Protein AF-A0A067D510-F1 (afdb_monomer_lite)

Sequence (84 aa):
AEKVFNHNLFFKKVINYVGEPMSHLESITSSAVRSAIKVKASAIICFTSSGRAARLIAKYRPTMPVLSVVIPQLKTNQLRWTFT

Structure (mmCIF, N/CA/C/O backbone):
data_AF-A0A067D510-F1
#
_entry.id   AF-A0A067D510-F1
#
loop_
_atom_site.group_PDB
_atom_site.id
_atom_site.type_symbol
_atom_site.label_atom_id
_atom_site.label_alt_id
_atom_site.label_comp_id
_atom_site.label_asym_id
_atom_site.label_entity_id
_atom_site.label_seq_id
_atom_site.pdbx_PDB_ins_code
_atom_site.Cartn_x
_atom_site.Cartn_y
_atom_site.Cartn_z
_atom_site.occupancy
_atom_site.B_iso_or_equiv
_atom_site.auth_seq_id
_atom_site.auth_comp_id
_atom_site.auth_asym_id
_atom_site.auth_atom_id
_atom_site.pdbx_PDB_model_num
ATOM 1 N N . ALA A 1 1 ? -17.436 -7.032 4.783 1.00 84.75 1 ALA A N 1
ATOM 2 C CA . ALA A 1 1 ? -16.327 -7.633 5.556 1.00 84.75 1 ALA A CA 1
ATOM 3 C C . ALA A 1 1 ? -15.143 -6.674 5.704 1.00 84.75 1 ALA A C 1
ATOM 5 O O . ALA A 1 1 ? -14.749 -6.395 6.827 1.00 84.75 1 ALA A O 1
ATOM 6 N N . GLU A 1 2 ? -14.620 -6.108 4.610 1.00 84.44 2 GLU A N 1
ATOM 7 C CA . GLU A 1 2 ? -13.424 -5.242 4.628 1.00 84.44 2 GLU A CA 1
ATOM 8 C C . GLU A 1 2 ? -13.561 -3.990 5.514 1.00 84.44 2 GLU A C 1
ATOM 10 O O . GLU A 1 2 ? -12.639 -3.654 6.247 1.00 84.44 2 GLU A O 1
ATOM 15 N N . LYS A 1 3 ? -14.750 -3.374 5.580 1.00 84.69 3 LYS A N 1
ATOM 16 C CA . LYS A 1 3 ? -15.027 -2.219 6.460 1.00 84.69 3 LYS A CA 1
ATOM 17 C C . LYS A 1 3 ? -14.799 -2.491 7.959 1.00 84.69 3 LYS A C 1
ATOM 19 O O . LYS A 1 3 ? -14.502 -1.565 8.702 1.00 84.69 3 LYS A O 1
ATOM 24 N N . VAL A 1 4 ? -14.950 -3.741 8.402 1.00 90.94 4 VAL A N 1
ATOM 25 C CA . VAL A 1 4 ? -14.795 -4.148 9.815 1.00 90.94 4 VAL A CA 1
ATOM 26 C C . VAL A 1 4 ? -13.351 -4.583 10.113 1.00 90.94 4 VAL A C 1
ATOM 28 O O . VAL A 1 4 ? -12.962 -4.750 11.266 1.00 90.94 4 VAL A O 1
ATOM 31 N N . PHE A 1 5 ? -12.519 -4.743 9.082 1.00 90.38 5 PHE A N 1
ATOM 32 C CA . PHE A 1 5 ? -11.136 -5.169 9.235 1.00 90.38 5 PHE A CA 1
ATOM 33 C C . PHE A 1 5 ? -10.260 -4.038 9.792 1.00 90.38 5 PHE A C 1
ATOM 35 O O . PHE A 1 5 ? -10.229 -2.920 9.271 1.00 90.38 5 PHE A O 1
ATOM 42 N N . ASN A 1 6 ? -9.493 -4.331 10.845 1.00 92.38 6 ASN A N 1
ATOM 43 C CA . ASN A 1 6 ? -8.570 -3.360 11.428 1.00 92.38 6 ASN A CA 1
ATOM 44 C C . ASN A 1 6 ? -7.236 -3.343 10.666 1.00 92.38 6 ASN A C 1
ATOM 46 O O . ASN A 1 6 ? -6.266 -4.009 11.036 1.00 92.38 6 ASN A O 1
ATOM 50 N N . HIS A 1 7 ? -7.195 -2.534 9.610 1.00 91.25 7 HIS A N 1
ATOM 51 C CA . HIS A 1 7 ? -6.031 -2.369 8.741 1.00 91.25 7 HIS A CA 1
ATOM 52 C C . HIS A 1 7 ? -4.802 -1.835 9.493 1.00 91.25 7 HIS A C 1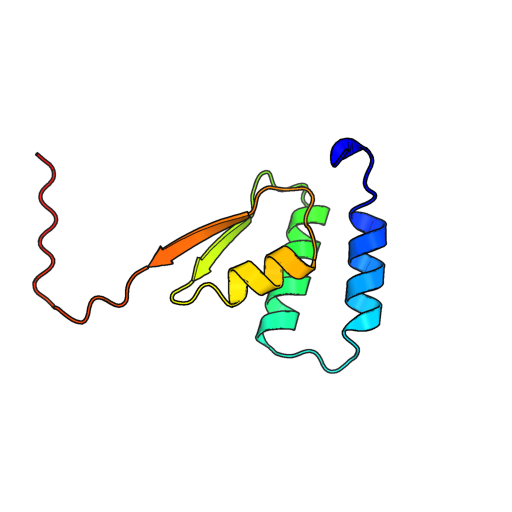
ATOM 54 O O . HIS A 1 7 ? -3.692 -2.303 9.266 1.00 91.25 7 HIS A O 1
ATOM 60 N N . ASN A 1 8 ? -4.986 -0.914 10.447 1.00 90.88 8 ASN A N 1
ATOM 61 C CA . ASN A 1 8 ? -3.884 -0.351 11.238 1.00 90.88 8 ASN A CA 1
ATOM 62 C C . ASN A 1 8 ? -3.205 -1.405 12.120 1.00 90.88 8 ASN A C 1
ATOM 64 O O . ASN A 1 8 ? -1.978 -1.449 12.218 1.00 90.88 8 ASN A O 1
ATOM 68 N N . LEU A 1 9 ? -4.001 -2.259 12.768 1.00 93.69 9 LEU A N 1
ATOM 69 C CA . LEU A 1 9 ? -3.483 -3.349 13.592 1.00 93.69 9 LEU A CA 1
ATOM 70 C C . LEU A 1 9 ? -2.792 -4.411 12.731 1.00 93.69 9 LEU A C 1
ATOM 72 O O . LEU A 1 9 ? -1.724 -4.898 13.099 1.00 93.69 9 LEU A O 1
ATOM 76 N N . PHE A 1 10 ? -3.369 -4.737 11.573 1.00 93.81 10 PHE A N 1
ATOM 77 C CA . PHE A 1 10 ? -2.755 -5.660 10.622 1.00 93.81 10 PHE A CA 1
ATOM 78 C C . PHE A 1 10 ? -1.412 -5.133 10.104 1.00 93.81 10 PHE A C 1
ATOM 80 O O . PHE A 1 10 ? -0.418 -5.850 10.158 1.00 93.81 10 PHE A O 1
ATOM 87 N N . PHE A 1 11 ? -1.350 -3.864 9.702 1.00 93.19 11 PHE A N 1
ATOM 88 C CA . PHE A 1 11 ? -0.125 -3.221 9.230 1.00 93.19 11 PHE A CA 1
ATOM 89 C C . PHE A 1 11 ? 1.009 -3.300 10.261 1.00 93.19 11 PHE A C 1
ATOM 91 O O . PHE A 1 11 ? 2.121 -3.711 9.929 1.00 93.19 11 PHE A O 1
ATOM 98 N N . LYS A 1 12 ? 0.713 -2.987 11.531 1.00 93.25 12 LYS A N 1
ATOM 99 C CA . LYS A 1 12 ? 1.682 -3.103 12.634 1.00 93.25 12 LYS A CA 1
ATOM 100 C C . LYS A 1 12 ? 2.172 -4.541 12.824 1.00 93.25 12 LYS A C 1
ATOM 102 O O . LYS A 1 12 ? 3.368 -4.755 12.987 1.00 93.25 12 LYS A O 1
ATOM 107 N N . LYS A 1 13 ? 1.270 -5.528 12.758 1.00 94.38 13 LYS A N 1
ATOM 108 C CA . LYS A 1 13 ? 1.636 -6.953 12.839 1.00 94.38 13 LYS A CA 1
ATOM 109 C C . LYS A 1 13 ? 2.561 -7.371 11.698 1.00 94.38 13 LYS A C 1
ATOM 111 O O . LYS A 1 13 ? 3.545 -8.056 11.949 1.00 94.38 13 LYS A O 1
ATOM 116 N N . VAL A 1 14 ? 2.262 -6.945 10.468 1.00 93.19 14 VAL A N 1
ATOM 117 C CA . VAL A 1 14 ?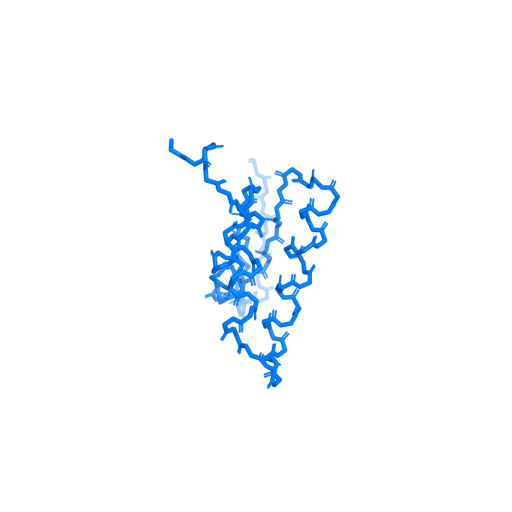 3.093 -7.264 9.299 1.00 93.19 14 VAL A CA 1
ATOM 118 C C . VAL A 1 14 ? 4.480 -6.648 9.445 1.00 93.19 14 VAL A C 1
ATOM 120 O O . VAL A 1 14 ? 5.453 -7.364 9.257 1.00 93.19 14 VAL A O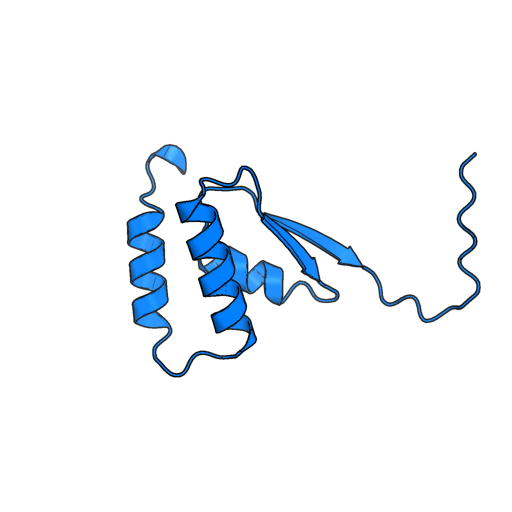 1
ATOM 123 N N . ILE A 1 15 ? 4.593 -5.371 9.832 1.00 91.62 15 ILE A N 1
ATOM 124 C CA . ILE A 1 15 ? 5.897 -4.717 10.045 1.00 91.62 15 ILE A CA 1
ATOM 125 C C . ILE A 1 15 ? 6.743 -5.477 11.066 1.00 91.62 15 ILE A C 1
ATOM 127 O O . ILE A 1 15 ? 7.902 -5.769 10.787 1.00 91.62 15 ILE A O 1
ATOM 131 N N . ASN A 1 16 ? 6.153 -5.842 12.205 1.00 92.31 16 ASN A N 1
ATOM 132 C CA . ASN A 1 16 ? 6.869 -6.573 13.248 1.00 92.31 16 ASN A CA 1
ATOM 133 C C . ASN A 1 16 ? 7.351 -7.952 12.767 1.00 92.31 16 ASN A C 1
ATOM 135 O O . ASN A 1 16 ? 8.355 -8.449 13.261 1.00 92.31 16 ASN A O 1
ATOM 139 N N . TYR A 1 17 ? 6.648 -8.566 11.809 1.00 91.31 17 TYR A N 1
ATOM 140 C CA . TYR A 1 17 ? 7.018 -9.864 11.244 1.00 91.31 17 TYR A CA 1
ATOM 141 C C . TYR A 1 17 ? 8.140 -9.787 10.200 1.00 91.31 17 TYR A C 1
ATOM 143 O O . TYR A 1 17 ? 8.900 -10.739 10.065 1.00 91.31 17 TYR A O 1
ATOM 151 N N . VAL A 1 18 ? 8.251 -8.687 9.443 1.00 88.56 18 VAL A N 1
ATOM 152 C CA . VAL A 1 18 ? 9.301 -8.538 8.412 1.00 88.56 18 VAL A CA 1
ATOM 153 C C . VAL A 1 18 ? 10.702 -8.562 9.029 1.00 88.56 18 VAL A C 1
ATOM 155 O O . VAL A 1 18 ? 11.624 -9.074 8.401 1.00 88.56 18 VAL A O 1
ATOM 158 N N . GLY A 1 19 ? 10.844 -8.069 10.263 1.00 83.31 19 GLY A N 1
ATOM 159 C CA . GLY A 1 19 ? 12.134 -7.971 10.939 1.00 83.31 19 GLY A CA 1
ATOM 160 C C . GLY A 1 19 ? 13.050 -6.912 10.318 1.00 83.31 19 GLY A C 1
ATOM 161 O O . GLY A 1 19 ? 12.780 -6.357 9.251 1.00 83.31 19 GLY A O 1
ATOM 162 N N . GLU A 1 20 ? 14.140 -6.608 11.016 1.00 86.12 20 GLU A N 1
ATOM 163 C CA . GLU A 1 20 ? 15.190 -5.705 10.542 1.00 86.12 20 GLU A CA 1
ATOM 164 C C . GLU A 1 20 ? 16.479 -6.513 10.306 1.00 86.12 20 GLU A C 1
ATOM 166 O O . GLU A 1 20 ? 16.787 -7.390 11.117 1.00 86.12 20 GLU A O 1
ATOM 171 N N . PRO A 1 21 ? 17.244 -6.255 9.226 1.00 85.50 21 PRO A N 1
ATOM 172 C CA . PRO A 1 21 ? 17.068 -5.192 8.234 1.00 85.50 21 PRO A CA 1
ATOM 173 C C . PRO A 1 21 ? 16.094 -5.559 7.100 1.00 85.50 21 PRO A C 1
ATOM 175 O O . PRO A 1 21 ? 16.108 -6.663 6.559 1.00 85.50 21 PRO A O 1
ATOM 178 N N . MET A 1 22 ? 15.276 -4.590 6.689 1.00 90.19 22 MET A N 1
ATOM 179 C CA . MET A 1 22 ? 14.334 -4.751 5.578 1.00 90.19 22 MET A CA 1
ATOM 180 C C . MET A 1 22 ? 15.034 -4.645 4.214 1.00 90.19 22 MET A C 1
ATOM 182 O O . MET A 1 22 ? 15.991 -3.890 4.039 1.00 90.19 22 MET A O 1
ATOM 186 N N . SER A 1 23 ? 14.509 -5.349 3.205 1.00 91.81 23 SER A N 1
ATOM 187 C CA . SER A 1 23 ? 14.943 -5.170 1.813 1.00 91.81 23 SER A CA 1
ATOM 188 C C . SER A 1 23 ? 14.602 -3.766 1.303 1.00 91.81 23 SER A C 1
ATOM 190 O O . SER A 1 23 ? 13.540 -3.239 1.621 1.00 91.81 23 SER A O 1
ATOM 192 N N . HIS A 1 24 ? 15.432 -3.191 0.427 1.00 91.94 24 HIS A N 1
ATOM 193 C CA . HIS A 1 24 ? 15.219 -1.862 -0.165 1.00 91.94 24 HIS A CA 1
ATOM 194 C C . HIS A 1 24 ? 13.795 -1.648 -0.709 1.00 91.94 24 HIS A C 1
ATOM 196 O O . HIS A 1 24 ? 13.159 -0.637 -0.415 1.00 91.94 24 HIS A O 1
ATOM 202 N N . LEU A 1 25 ? 13.262 -2.614 -1.468 1.00 91.56 25 LEU A N 1
ATOM 203 C CA . LEU A 1 25 ? 11.903 -2.522 -2.020 1.00 91.56 25 LEU A CA 1
ATOM 204 C C . LEU A 1 25 ? 10.833 -2.537 -0.925 1.00 91.56 25 LEU A C 1
ATOM 206 O O . LEU A 1 25 ? 9.808 -1.865 -1.040 1.00 91.56 25 LEU A O 1
ATOM 210 N N . GLU A 1 26 ? 11.068 -3.302 0.133 1.00 92.44 26 GLU A N 1
ATOM 211 C CA . GLU A 1 26 ? 10.151 -3.438 1.258 1.00 92.44 26 GLU A CA 1
ATOM 212 C C . GLU A 1 26 ? 10.168 -2.185 2.141 1.00 92.44 26 GLU A C 1
ATOM 214 O O . GLU A 1 26 ? 9.103 -1.701 2.514 1.00 92.44 26 GLU A O 1
ATOM 219 N N . SER A 1 27 ? 11.337 -1.575 2.347 1.00 93.50 27 SER A N 1
ATOM 220 C CA . SER A 1 27 ? 11.502 -0.286 3.034 1.00 93.50 27 SER A CA 1
ATOM 221 C C . SER A 1 27 ? 10.781 0.863 2.323 1.00 93.50 27 SER A C 1
ATOM 223 O O . SER A 1 27 ? 10.109 1.676 2.963 1.00 93.50 27 SER A O 1
ATOM 225 N N . ILE A 1 28 ? 10.873 0.927 0.989 1.00 93.62 28 ILE A N 1
ATOM 226 C CA . ILE A 1 28 ? 10.147 1.930 0.190 1.00 93.62 28 ILE A CA 1
ATOM 227 C C . ILE A 1 28 ? 8.639 1.696 0.313 1.00 93.62 28 ILE A C 1
ATOM 229 O O . ILE A 1 28 ? 7.869 2.626 0.558 1.00 93.62 28 ILE A O 1
ATOM 233 N N . THR A 1 29 ? 8.218 0.439 0.181 1.00 93.44 29 THR A N 1
ATOM 234 C CA . THR A 1 29 ? 6.805 0.057 0.214 1.00 93.44 29 THR A CA 1
ATOM 235 C C . THR A 1 29 ? 6.165 0.326 1.576 1.00 93.44 29 THR A C 1
ATOM 237 O O . THR A 1 29 ? 5.075 0.899 1.643 1.00 93.44 29 THR A O 1
ATOM 240 N N . SER A 1 30 ? 6.838 -0.046 2.667 1.00 93.31 30 SER A N 1
ATOM 241 C CA . SER A 1 30 ? 6.349 0.158 4.032 1.00 93.31 30 SER A CA 1
ATOM 242 C C . SER A 1 30 ? 6.190 1.647 4.343 1.00 93.31 30 SER A C 1
ATOM 244 O O . SER A 1 30 ? 5.170 2.062 4.899 1.00 93.31 30 SER A O 1
ATOM 246 N N . SER A 1 31 ? 7.145 2.463 3.896 1.00 93.81 31 SER A N 1
ATOM 247 C CA . SER A 1 31 ? 7.106 3.919 4.027 1.00 93.81 31 SER A CA 1
ATOM 248 C C . SER A 1 31 ? 5.964 4.534 3.217 1.00 93.81 31 SER A C 1
ATOM 250 O O . SER A 1 31 ? 5.221 5.363 3.744 1.00 93.81 31 SER A O 1
ATOM 252 N N . ALA A 1 32 ? 5.772 4.096 1.968 1.00 94.56 32 ALA A N 1
ATOM 253 C CA . ALA A 1 32 ? 4.697 4.580 1.104 1.00 94.56 32 ALA A CA 1
ATOM 254 C C . ALA A 1 32 ? 3.310 4.280 1.694 1.00 94.56 32 ALA A C 1
ATOM 256 O O . ALA A 1 32 ? 2.481 5.184 1.811 1.00 94.56 32 ALA A O 1
ATOM 257 N N . VAL A 1 33 ? 3.076 3.041 2.141 1.00 94.69 33 VAL A N 1
ATOM 258 C CA . VAL A 1 33 ? 1.803 2.641 2.764 1.00 94.69 33 VAL A CA 1
ATOM 259 C C . VAL A 1 33 ? 1.571 3.394 4.075 1.00 94.69 33 VAL A C 1
ATOM 261 O O . VAL A 1 33 ? 0.468 3.889 4.309 1.00 94.69 33 VAL A O 1
ATOM 264 N N . ARG A 1 34 ? 2.606 3.558 4.914 1.00 93.88 34 ARG A N 1
ATOM 265 C CA . ARG A 1 34 ? 2.491 4.302 6.179 1.00 93.88 34 ARG A CA 1
ATOM 266 C C . ARG A 1 34 ? 2.110 5.762 5.950 1.00 93.88 34 ARG A C 1
ATOM 268 O O . ARG A 1 34 ? 1.230 6.280 6.639 1.00 93.88 34 ARG A O 1
ATOM 275 N N . SER A 1 35 ? 2.757 6.412 4.987 1.00 95.06 35 SER A N 1
ATOM 276 C CA . SER A 1 35 ? 2.453 7.792 4.609 1.00 95.06 35 SER A CA 1
ATOM 277 C C . SER A 1 35 ? 1.037 7.913 4.060 1.00 95.06 35 SER A C 1
ATOM 279 O O . SER A 1 35 ? 0.299 8.784 4.510 1.00 95.06 35 SER A O 1
ATOM 281 N N . ALA A 1 36 ? 0.624 7.000 3.179 1.00 95.38 36 ALA A N 1
ATOM 282 C CA . ALA A 1 36 ? -0.710 6.997 2.587 1.00 95.38 36 ALA A CA 1
ATOM 283 C C . ALA A 1 36 ? -1.826 6.832 3.638 1.00 95.38 36 ALA A C 1
ATOM 285 O O . ALA A 1 36 ? -2.823 7.553 3.596 1.00 95.38 36 ALA A O 1
ATOM 286 N N . ILE A 1 37 ? -1.623 5.965 4.639 1.00 93.56 37 ILE A N 1
ATOM 287 C CA . ILE A 1 37 ? -2.534 5.827 5.789 1.00 93.56 37 ILE A CA 1
ATOM 288 C C . ILE A 1 37 ? -2.578 7.125 6.605 1.00 93.56 37 ILE A C 1
ATOM 290 O O . ILE A 1 37 ? -3.661 7.595 6.956 1.00 93.56 37 ILE A O 1
ATOM 294 N N . LYS A 1 38 ? -1.415 7.725 6.896 1.00 93.69 38 LYS A N 1
ATOM 295 C CA . LYS A 1 38 ? -1.316 8.944 7.715 1.00 93.69 38 LYS A CA 1
ATOM 296 C C . LYS A 1 38 ? -2.019 10.138 7.067 1.00 93.69 38 LYS A C 1
ATOM 298 O O . LYS A 1 38 ? -2.706 10.878 7.766 1.00 93.69 38 LYS A O 1
ATOM 303 N N . VAL A 1 39 ? -1.866 10.312 5.755 1.00 95.44 39 VAL A N 1
ATOM 304 C CA . VAL A 1 39 ? -2.500 11.409 5.001 1.00 95.44 39 VAL A CA 1
ATOM 305 C C . VAL A 1 39 ? -3.927 11.088 4.552 1.00 95.44 39 VAL A C 1
ATOM 307 O O . VAL A 1 39 ? -4.575 11.948 3.968 1.00 95.44 39 VAL A O 1
ATOM 310 N N . LYS A 1 40 ? -4.425 9.871 4.821 1.00 92.31 40 LYS A N 1
ATOM 311 C CA . LYS A 1 40 ? -5.719 9.367 4.330 1.00 92.31 40 LYS A CA 1
ATOM 312 C C . LYS A 1 40 ? -5.859 9.526 2.810 1.00 92.31 40 LYS A C 1
ATOM 314 O O . LYS A 1 40 ? -6.848 10.064 2.320 1.00 92.31 40 LYS A O 1
ATOM 319 N N . ALA A 1 41 ? -4.848 9.068 2.072 1.00 94.88 41 ALA A N 1
ATOM 320 C CA . ALA A 1 41 ? -4.843 9.128 0.615 1.00 94.88 41 ALA A CA 1
ATOM 321 C C . ALA A 1 41 ? -6.029 8.352 0.013 1.00 94.88 41 ALA A C 1
ATOM 323 O O . ALA A 1 41 ? -6.374 7.268 0.486 1.00 94.88 41 ALA A O 1
ATOM 324 N N . SER A 1 42 ? -6.605 8.877 -1.072 1.00 95.06 42 SER A N 1
ATOM 325 C CA . SER A 1 42 ? -7.714 8.221 -1.778 1.00 95.06 42 SER A CA 1
ATOM 326 C C . SER A 1 42 ? -7.276 6.981 -2.563 1.00 95.06 42 SER A C 1
ATOM 328 O O . SER A 1 42 ? -8.080 6.077 -2.760 1.00 95.06 42 SER A O 1
ATOM 330 N N . ALA A 1 43 ? -6.018 6.925 -3.014 1.00 94.62 43 ALA A N 1
ATOM 331 C CA . ALA A 1 43 ? -5.451 5.791 -3.745 1.00 94.62 43 ALA A CA 1
ATOM 332 C C . ALA A 1 43 ? -3.914 5.779 -3.667 1.00 94.62 43 ALA A C 1
ATOM 334 O O . ALA A 1 43 ? -3.287 6.820 -3.461 1.00 94.62 43 ALA A O 1
ATOM 335 N N . ILE A 1 44 ? -3.310 4.607 -3.884 1.00 95.25 44 ILE A N 1
ATOM 336 C CA . ILE A 1 44 ? -1.865 4.448 -4.121 1.00 95.25 44 ILE A CA 1
ATOM 337 C C . ILE A 1 44 ? -1.658 4.049 -5.582 1.00 95.25 44 ILE A C 1
ATOM 339 O O . ILE A 1 44 ? -2.210 3.046 -6.030 1.00 95.25 44 ILE A O 1
ATOM 343 N N . ILE A 1 45 ? -0.826 4.795 -6.310 1.00 94.38 45 ILE A N 1
ATOM 344 C CA . ILE A 1 45 ? -0.449 4.472 -7.692 1.00 94.38 45 ILE A CA 1
ATOM 345 C C . ILE A 1 45 ? 0.939 3.831 -7.688 1.00 94.38 45 ILE A C 1
ATOM 347 O O . ILE A 1 45 ? 1.896 4.399 -7.164 1.00 94.38 45 ILE A O 1
ATOM 351 N N . CYS A 1 46 ? 1.051 2.641 -8.271 1.00 92.81 46 CYS A N 1
ATOM 352 C CA . CYS A 1 46 ? 2.285 1.873 -8.339 1.00 92.81 46 CYS A CA 1
ATOM 353 C C . CYS A 1 46 ? 2.690 1.633 -9.796 1.00 92.81 46 CYS A C 1
ATOM 355 O O . CYS A 1 46 ? 2.101 0.798 -10.484 1.00 92.81 46 CYS A O 1
ATOM 357 N N . PHE A 1 47 ? 3.725 2.338 -10.251 1.00 90.81 47 PHE A N 1
ATOM 358 C CA . PHE A 1 47 ? 4.343 2.094 -11.551 1.00 90.81 47 PHE A CA 1
ATOM 359 C C . PHE A 1 47 ? 5.282 0.896 -11.460 1.00 90.81 47 PHE A C 1
ATOM 361 O O . PHE A 1 47 ? 6.250 0.910 -10.698 1.00 90.81 47 PHE A O 1
ATOM 368 N N . THR A 1 48 ? 4.999 -0.161 -12.219 1.00 88.75 48 THR A N 1
ATOM 369 C CA . THR A 1 48 ? 5.823 -1.377 -12.196 1.00 88.75 48 THR A CA 1
ATOM 370 C C . THR A 1 48 ? 5.981 -1.959 -13.590 1.00 88.75 48 THR A C 1
ATOM 372 O O . THR A 1 48 ? 5.063 -1.893 -14.389 1.00 88.75 48 THR A O 1
ATOM 375 N N . SER A 1 49 ? 7.116 -2.583 -13.890 1.00 87.56 49 SER A N 1
ATOM 376 C CA . SER A 1 49 ? 7.266 -3.383 -15.115 1.00 87.56 49 SER A CA 1
ATOM 377 C C . SER A 1 49 ? 6.882 -4.854 -14.914 1.00 87.56 49 SER A C 1
ATOM 379 O O . SER A 1 49 ? 6.486 -5.522 -15.858 1.00 87.56 49 SER A O 1
ATOM 381 N N . SER A 1 50 ? 6.999 -5.364 -13.681 1.00 85.31 50 SER A N 1
ATOM 382 C CA . SER A 1 50 ? 6.846 -6.791 -13.340 1.00 85.31 50 SER A CA 1
ATOM 383 C C . SER A 1 50 ? 5.799 -7.084 -12.258 1.00 85.31 50 SER A C 1
ATOM 385 O O . SER A 1 50 ? 5.649 -8.231 -11.848 1.00 85.31 50 SER A O 1
ATOM 387 N N . GLY A 1 51 ? 5.123 -6.071 -11.709 1.00 86.50 51 GLY A N 1
ATOM 388 C CA . GLY A 1 51 ? 4.145 -6.243 -10.625 1.00 86.50 51 GLY A CA 1
ATOM 389 C C . GLY A 1 51 ? 4.733 -6.533 -9.236 1.00 86.50 51 GLY A C 1
ATOM 390 O O . GLY A 1 51 ? 3.990 -6.566 -8.256 1.00 86.50 51 GLY A O 1
ATOM 391 N N . ARG A 1 52 ? 6.060 -6.701 -9.095 1.00 89.50 52 ARG A N 1
ATOM 392 C CA . ARG A 1 52 ? 6.704 -7.035 -7.804 1.00 89.50 52 ARG A CA 1
ATOM 393 C C . ARG A 1 52 ? 6.415 -6.007 -6.707 1.00 89.50 52 ARG A C 1
ATOM 395 O O . ARG A 1 52 ? 6.080 -6.392 -5.592 1.00 89.50 52 ARG A O 1
ATOM 402 N N . ALA A 1 53 ? 6.505 -4.716 -7.026 1.00 90.81 53 ALA A N 1
ATOM 403 C CA . ALA A 1 53 ? 6.221 -3.653 -6.063 1.00 90.81 53 ALA A CA 1
ATOM 404 C C . ALA A 1 53 ? 4.730 -3.604 -5.684 1.00 90.81 53 ALA A C 1
ATOM 406 O O . ALA A 1 53 ? 4.406 -3.511 -4.506 1.00 90.81 53 ALA A O 1
ATOM 407 N N . ALA A 1 54 ? 3.820 -3.784 -6.648 1.00 92.81 54 ALA A N 1
ATOM 408 C CA . ALA A 1 54 ? 2.383 -3.855 -6.377 1.00 92.81 54 ALA A CA 1
ATOM 409 C C . ALA A 1 54 ? 2.033 -5.028 -5.445 1.00 92.81 54 ALA A C 1
ATOM 411 O O . ALA A 1 54 ? 1.241 -4.874 -4.514 1.00 92.81 54 ALA A O 1
ATOM 412 N N . ARG A 1 55 ? 2.692 -6.180 -5.627 1.00 92.81 55 ARG A N 1
ATOM 413 C CA . ARG A 1 55 ? 2.550 -7.340 -4.735 1.00 92.81 55 ARG A CA 1
ATOM 414 C C . ARG A 1 55 ? 3.041 -7.050 -3.316 1.00 92.81 55 ARG A C 1
ATOM 416 O O . ARG A 1 55 ? 2.395 -7.471 -2.358 1.00 92.81 55 ARG A O 1
ATOM 423 N N . LEU A 1 56 ? 4.154 -6.329 -3.170 1.00 93.62 56 LEU A N 1
ATOM 424 C CA . LEU A 1 56 ? 4.645 -5.908 -1.856 1.00 93.62 56 LEU A CA 1
ATOM 425 C C . LEU A 1 56 ? 3.691 -4.909 -1.196 1.00 93.62 56 LEU A C 1
ATOM 427 O O . LEU A 1 56 ? 3.442 -5.027 -0.003 1.00 93.62 56 LEU A O 1
ATOM 431 N N . ILE A 1 57 ? 3.097 -3.976 -1.944 1.00 94.38 57 ILE A N 1
ATOM 432 C CA . ILE A 1 57 ? 2.091 -3.053 -1.393 1.00 94.38 57 ILE A CA 1
ATOM 433 C C . ILE A 1 57 ? 0.877 -3.846 -0.889 1.00 94.38 57 ILE A C 1
ATOM 435 O O . ILE A 1 57 ? 0.410 -3.626 0.230 1.00 94.38 57 ILE A O 1
ATOM 439 N N . ALA A 1 58 ? 0.410 -4.827 -1.668 1.00 93.75 58 ALA A N 1
ATOM 440 C CA . ALA A 1 58 ? -0.718 -5.678 -1.294 1.00 93.75 58 ALA A CA 1
ATOM 441 C C . ALA A 1 58 ? -0.461 -6.505 -0.016 1.00 93.75 58 ALA A C 1
ATOM 443 O O . ALA A 1 58 ? -1.402 -6.757 0.739 1.00 93.75 58 ALA A O 1
ATOM 444 N N . LYS A 1 59 ? 0.801 -6.866 0.282 1.00 93.31 59 LYS A N 1
ATOM 445 C CA . LYS A 1 59 ? 1.195 -7.545 1.537 1.00 93.31 59 LYS A CA 1
ATOM 446 C C . LYS A 1 59 ? 0.750 -6.763 2.776 1.00 93.31 59 LYS A C 1
ATOM 448 O O . LYS A 1 59 ? 0.333 -7.367 3.760 1.00 93.31 59 LYS A O 1
ATOM 453 N N . TYR A 1 60 ? 0.807 -5.434 2.719 1.00 93.50 60 TYR A N 1
ATOM 454 C CA . TYR A 1 60 ? 0.474 -4.557 3.842 1.00 93.50 60 TYR A CA 1
ATOM 455 C C . TYR A 1 60 ? -1.022 -4.248 3.979 1.00 93.50 60 TYR A C 1
ATOM 457 O O . TYR A 1 60 ? -1.400 -3.643 4.979 1.00 93.50 60 TYR A O 1
ATOM 465 N N . ARG A 1 61 ? -1.860 -4.670 3.017 1.00 91.50 61 ARG A N 1
ATOM 466 C CA . ARG A 1 61 ? -3.317 -4.426 2.972 1.00 91.50 61 ARG A CA 1
ATOM 467 C C . ARG A 1 61 ? -3.696 -2.990 3.384 1.00 91.50 61 ARG A C 1
ATOM 469 O O . ARG A 1 61 ? -4.261 -2.792 4.461 1.00 91.50 61 ARG A O 1
ATOM 476 N N . PRO A 1 62 ? -3.356 -1.977 2.570 1.00 92.69 62 PRO A N 1
ATOM 477 C CA . PRO A 1 62 ? -3.803 -0.607 2.811 1.00 92.69 62 PRO A CA 1
ATOM 478 C C . PRO A 1 62 ? -5.338 -0.500 2.756 1.00 92.69 62 PRO A C 1
ATOM 480 O O . PRO A 1 62 ? -5.984 -1.256 2.044 1.00 92.69 62 PRO A O 1
ATOM 483 N N . THR A 1 63 ? -5.920 0.473 3.467 1.00 92.12 63 THR A N 1
ATOM 484 C CA . THR A 1 63 ? -7.364 0.793 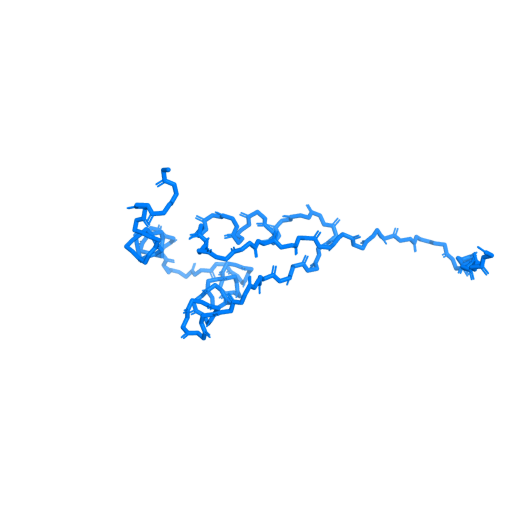3.391 1.00 92.12 63 THR A CA 1
ATOM 485 C C . THR A 1 63 ? -7.787 1.430 2.066 1.00 92.12 63 THR A C 1
ATOM 487 O O . THR A 1 63 ? -8.976 1.549 1.797 1.00 92.12 63 THR A O 1
ATOM 490 N N . MET A 1 64 ? -6.827 1.933 1.288 1.00 93.88 64 MET A N 1
ATOM 491 C CA . MET A 1 64 ? -7.057 2.608 0.017 1.00 93.88 64 MET A CA 1
ATOM 492 C C . MET A 1 64 ? -6.794 1.644 -1.146 1.00 93.88 64 MET A C 1
ATOM 494 O O . MET A 1 64 ? -5.930 0.768 -1.029 1.00 93.88 64 MET A O 1
ATOM 498 N N . PRO A 1 65 ? -7.480 1.813 -2.285 1.00 94.19 65 PRO A N 1
ATOM 499 C CA . PRO A 1 65 ? -7.214 1.022 -3.476 1.00 94.19 65 PRO A CA 1
ATOM 500 C C . PRO A 1 65 ? -5.787 1.239 -3.999 1.00 94.19 65 PRO A C 1
ATOM 502 O O . PRO A 1 65 ? -5.237 2.345 -3.950 1.00 9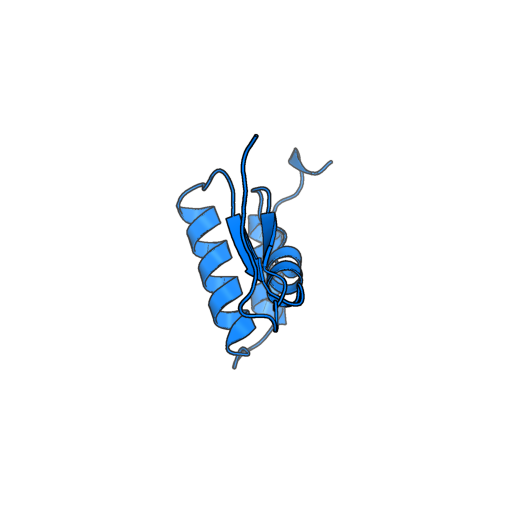4.19 65 PRO A O 1
ATOM 505 N N . VAL A 1 66 ? -5.199 0.165 -4.532 1.00 94.19 66 VAL A N 1
ATOM 506 C CA . VAL A 1 66 ? -3.873 0.167 -5.160 1.00 94.19 66 VAL A CA 1
ATOM 507 C C . VAL A 1 66 ? -4.050 0.025 -6.665 1.00 94.19 66 VAL A C 1
ATOM 509 O O . VAL A 1 66 ? -4.492 -1.017 -7.147 1.00 94.19 66 VAL A O 1
ATOM 512 N N . LEU A 1 67 ? -3.679 1.062 -7.410 1.00 94.25 67 LEU A N 1
ATOM 513 C CA . LEU A 1 67 ? -3.671 1.048 -8.865 1.00 94.25 67 LEU A CA 1
ATOM 514 C C . LEU A 1 67 ? -2.263 0.711 -9.352 1.00 94.25 67 LEU A C 1
ATOM 516 O O . LEU A 1 67 ? -1.341 1.511 -9.192 1.00 94.25 67 LEU A O 1
ATOM 520 N N . SER A 1 68 ? -2.080 -0.465 -9.951 1.00 93.19 68 SER A N 1
ATOM 521 C CA . SER A 1 68 ? -0.811 -0.801 -10.595 1.00 93.19 68 SER A CA 1
ATOM 522 C C . SER A 1 68 ? -0.845 -0.405 -12.064 1.00 93.19 68 SER A C 1
ATOM 524 O O . SER A 1 68 ? -1.641 -0.932 -12.835 1.00 93.19 68 SER A O 1
ATOM 526 N N . VAL A 1 69 ? 0.040 0.512 -12.445 1.00 92.38 69 VAL A N 1
ATOM 527 C CA . VAL A 1 69 ? 0.244 0.905 -13.837 1.00 92.38 69 VAL A CA 1
ATOM 528 C C . VAL A 1 69 ? 1.451 0.144 -14.359 1.00 92.38 69 VAL A C 1
ATOM 530 O O . VAL A 1 69 ? 2.566 0.304 -13.850 1.00 92.38 69 VAL A O 1
ATOM 533 N N . VAL A 1 70 ? 1.217 -0.706 -15.358 1.00 88.12 70 VAL A N 1
ATOM 534 C CA . VAL A 1 70 ? 2.279 -1.483 -15.992 1.00 88.12 70 VAL A CA 1
ATOM 535 C C . VAL A 1 70 ? 2.760 -0.769 -17.239 1.00 88.12 70 VAL A C 1
ATOM 537 O O . VAL A 1 70 ? 2.008 -0.621 -18.197 1.00 88.12 70 VAL A O 1
ATOM 540 N N . ILE A 1 71 ? 4.020 -0.332 -17.222 1.00 80.38 71 ILE A N 1
ATOM 541 C CA . ILE A 1 71 ? 4.675 0.218 -18.410 1.00 80.38 71 ILE A CA 1
ATOM 542 C C . ILE A 1 71 ? 5.439 -0.934 -19.070 1.00 80.38 71 ILE A C 1
ATOM 544 O O . ILE A 1 71 ? 6.442 -1.393 -18.506 1.00 80.38 71 ILE A O 1
ATOM 548 N N . PRO A 1 72 ? 4.979 -1.443 -20.226 1.00 77.44 72 PRO A N 1
ATOM 549 C CA . PRO A 1 72 ? 5.708 -2.475 -20.941 1.00 77.44 72 PRO A CA 1
ATOM 550 C C . PRO A 1 72 ? 7.064 -1.924 -21.389 1.00 77.44 72 PRO A C 1
ATOM 552 O O . PRO A 1 72 ? 7.175 -0.792 -21.858 1.00 77.44 72 PRO A O 1
ATOM 555 N N . GLN A 1 73 ? 8.111 -2.736 -21.249 1.00 69.62 73 GLN A N 1
ATOM 556 C CA . GLN A 1 73 ? 9.427 -2.423 -21.801 1.00 69.62 73 GLN A CA 1
ATOM 557 C C . GLN A 1 73 ? 9.356 -2.581 -23.323 1.00 69.62 73 GLN A C 1
ATOM 559 O O . GLN A 1 73 ? 9.565 -3.665 -23.868 1.00 69.62 73 GLN A O 1
ATOM 564 N N . LEU A 1 74 ? 8.998 -1.501 -24.012 1.00 65.62 74 LEU A N 1
ATOM 565 C CA . LEU A 1 74 ? 8.945 -1.462 -25.466 1.00 65.62 74 LEU A CA 1
ATOM 566 C C . LEU A 1 74 ? 10.371 -1.285 -25.992 1.00 65.62 74 LEU A C 1
ATOM 568 O O . LEU A 1 74 ? 10.945 -0.205 -25.935 1.00 65.62 74 LEU A O 1
ATOM 572 N N . LYS A 1 75 ? 10.956 -2.367 -26.511 1.00 63.78 75 LYS A N 1
ATOM 573 C CA . LYS A 1 75 ? 12.314 -2.386 -27.087 1.00 63.78 75 LYS A CA 1
ATOM 574 C C . LYS A 1 75 ? 12.420 -1.720 -28.471 1.00 63.78 75 LYS A C 1
ATOM 576 O O . LYS A 1 75 ? 13.425 -1.887 -29.151 1.00 63.78 75 LYS A O 1
ATOM 581 N N . THR A 1 76 ? 11.383 -1.017 -28.922 1.00 67.56 76 THR A N 1
ATOM 582 C CA . THR A 1 76 ? 11.267 -0.491 -30.289 1.00 67.56 76 THR A CA 1
ATOM 583 C C . THR A 1 76 ? 11.122 1.028 -30.275 1.00 67.56 76 THR A C 1
ATOM 585 O O . THR A 1 76 ? 10.203 1.558 -29.661 1.00 67.56 76 THR A O 1
ATOM 588 N N . ASN A 1 77 ? 11.994 1.714 -31.023 1.00 62.69 77 ASN A N 1
ATOM 589 C CA . ASN A 1 77 ? 11.993 3.173 -31.223 1.00 62.69 77 ASN A CA 1
ATOM 590 C C . ASN A 1 77 ? 10.915 3.681 -32.207 1.00 62.69 77 ASN A C 1
ATOM 592 O O . ASN A 1 77 ? 10.922 4.849 -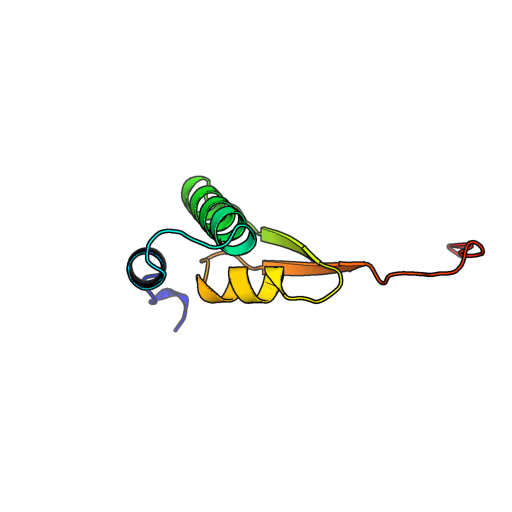32.576 1.00 62.69 77 ASN A O 1
ATOM 596 N N . GLN A 1 78 ? 9.995 2.828 -32.663 1.00 67.06 78 GLN A N 1
ATOM 597 C CA . GLN A 1 78 ? 9.004 3.161 -33.700 1.00 67.06 78 GLN A CA 1
ATOM 598 C C . GLN A 1 78 ? 7.580 3.357 -33.162 1.00 67.06 78 GLN A C 1
ATOM 600 O O . GLN A 1 78 ? 6.609 3.261 -33.912 1.00 67.06 78 GLN A O 1
ATOM 605 N N . LEU A 1 79 ? 7.418 3.616 -31.865 1.00 62.66 79 LEU A N 1
ATOM 606 C CA . LEU A 1 79 ? 6.093 3.756 -31.271 1.00 62.66 79 LEU A CA 1
ATOM 607 C C . LEU A 1 79 ? 5.458 5.106 -31.657 1.00 62.66 79 LEU A C 1
ATOM 609 O O . LEU A 1 79 ? 5.653 6.119 -30.989 1.00 62.66 79 LEU A O 1
ATOM 613 N N . ARG A 1 80 ? 4.697 5.119 -32.754 1.00 61.84 80 ARG A N 1
ATOM 614 C CA . ARG A 1 80 ? 3.926 6.280 -33.212 1.00 61.84 80 ARG A CA 1
ATOM 615 C C . ARG A 1 80 ? 2.496 6.167 -32.676 1.00 61.84 80 ARG A C 1
ATOM 617 O O . ARG A 1 80 ? 1.682 5.437 -33.231 1.00 61.84 80 ARG A O 1
ATOM 624 N N . TRP A 1 81 ? 2.191 6.869 -31.586 1.00 66.25 81 TRP A N 1
ATOM 625 C CA . TRP A 1 81 ? 0.812 6.993 -31.105 1.00 66.25 81 TRP A CA 1
ATOM 626 C C . TRP A 1 81 ? 0.062 7.972 -32.007 1.00 66.25 81 TRP A C 1
ATOM 628 O O . TRP A 1 81 ? 0.403 9.152 -32.061 1.00 66.25 81 TRP A O 1
ATOM 638 N N . THR A 1 82 ? -0.936 7.478 -32.735 1.00 60.03 82 THR A N 1
ATOM 639 C CA . THR A 1 82 ? -1.907 8.312 -33.452 1.00 60.03 82 THR A CA 1
ATOM 640 C C . THR A 1 82 ? -3.243 8.164 -32.740 1.00 60.03 82 THR A C 1
ATOM 642 O O . THR A 1 82 ? -3.765 7.060 -32.611 1.00 60.03 82 THR A O 1
ATOM 645 N N . PHE A 1 83 ? -3.748 9.271 -32.201 1.00 55.00 83 PHE A N 1
ATOM 646 C CA . PHE A 1 83 ? -5.124 9.362 -31.732 1.00 55.00 83 PHE A CA 1
ATOM 647 C C . PHE A 1 83 ? -5.958 9.808 -32.933 1.00 55.00 83 PHE A C 1
ATOM 649 O O . PHE A 1 83 ? -5.713 10.888 -33.470 1.00 55.00 83 PHE A O 1
ATOM 656 N N . THR A 1 84 ? -6.875 8.948 -33.369 1.00 45.38 84 THR A N 1
ATOM 657 C CA . THR A 1 84 ? -7.954 9.289 -34.309 1.00 45.38 84 THR A CA 1
ATOM 658 C C . THR A 1 84 ? -9.263 9.229 -33.552 1.00 45.38 84 THR A C 1
ATOM 660 O O . THR A 1 84 ? -9.375 8.320 -32.696 1.00 45.38 84 THR A O 1
#

pLDDT: mean 87.34, std 11.03, range [45.38, 95.44]

Foldseek 3Di:
DLVPDDLVVLLVVLVVVCDPPHDPLLVVLNVQLVVCLVVVPQEAEAEDQPCPSVVSNVSSPHPHYYHYDHDHPDPDPPDDDDDD

Organism: Citrus sinensis (NCBI:txid2711)

Secondary structure (DSSP, 8-state):
-GGGS-HHHHHHHHHHHH-SSPPHHHHHHHHHHHHHHHHT-S-EEEEESSSHHHHHHHHT--SS-EEEEE------TT------

InterPro domains:
  IPR001697 Pyruvate kinase [PTHR11817] (1-70)
  IPR015795 Pyruvate kinase, C-terminal [PF02887] (26-80)
  IPR036918 Pyruvate kinase, C-terminal domain superfamily [G3DSA:3.40.1380.20] (1-82)
  IPR036918 Pyruvate kinase, C-terminal domain superfamily [SSF52935] (20-70)

Radius of gyration: 16.24 Å; chains: 1; bounding box: 33×21×48 Å